Protein AF-A0A453HLX0-F1 (afdb_monomer_lite)

pLDDT: mean 86.3, std 11.44, range [44.69, 95.12]

Radius of gyration: 12.96 Å; chains: 1; bounding box: 40×24×29 Å

Organism: Aegilops tauschii subsp. strangulata (NCBI:txid200361)

Structure (mmCIF, N/CA/C/O backbone):
data_AF-A0A453HLX0-F1
#
_entry.id   AF-A0A453HLX0-F1
#
loop_
_atom_site.grou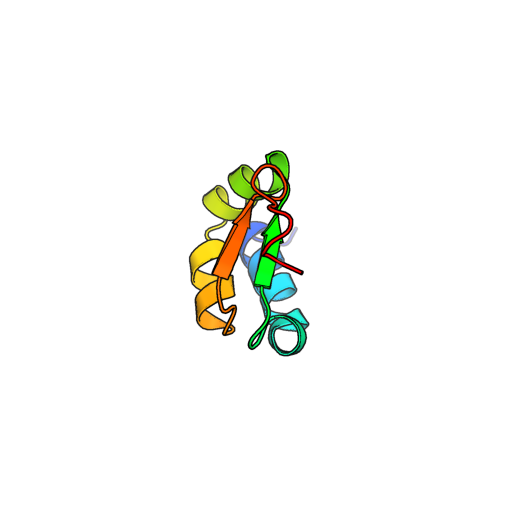p_PDB
_atom_site.id
_atom_site.type_symbol
_atom_site.label_atom_id
_atom_site.label_alt_id
_atom_site.label_comp_id
_atom_site.label_asym_id
_atom_site.label_entity_id
_atom_site.label_seq_id
_atom_site.pdbx_PDB_ins_code
_atom_site.Cartn_x
_atom_site.Cartn_y
_atom_site.Cartn_z
_atom_site.occupancy
_atom_site.B_iso_or_equiv
_atom_site.auth_seq_id
_atom_site.auth_comp_id
_atom_site.auth_asym_id
_atom_site.auth_atom_id
_atom_site.pdbx_PDB_model_num
ATOM 1 N N . MET A 1 1 ? 27.908 -1.458 -15.238 1.00 44.69 1 MET A N 1
ATOM 2 C CA . MET A 1 1 ? 26.979 -0.637 -14.440 1.00 44.69 1 MET A CA 1
ATOM 3 C C . MET A 1 1 ? 25.607 -1.238 -14.654 1.00 44.69 1 MET A C 1
ATOM 5 O O . MET A 1 1 ? 25.122 -1.182 -15.775 1.00 44.69 1 MET A O 1
ATOM 9 N N . VAL A 1 2 ? 25.069 -1.959 -13.668 1.00 55.72 2 VAL A N 1
ATOM 10 C CA . VAL A 1 2 ? 23.697 -2.475 -13.770 1.00 55.72 2 VAL A CA 1
ATOM 11 C C . VAL A 1 2 ? 22.793 -1.251 -13.730 1.00 55.72 2 VAL A C 1
ATOM 13 O O . VAL A 1 2 ? 22.840 -0.496 -12.762 1.00 55.72 2 VAL A O 1
ATOM 16 N N . ALA A 1 3 ? 22.059 -1.000 -14.810 1.00 60.50 3 ALA A N 1
ATOM 17 C CA . ALA A 1 3 ? 20.977 -0.034 -14.778 1.00 60.50 3 ALA A CA 1
ATOM 18 C C . ALA A 1 3 ? 19.903 -0.639 -13.869 1.00 60.50 3 ALA A C 1
ATOM 20 O O . ALA A 1 3 ? 19.256 -1.614 -14.243 1.00 60.50 3 ALA A O 1
ATOM 21 N N . VAL A 1 4 ? 19.813 -0.144 -12.636 1.00 69.94 4 VAL A N 1
ATOM 22 C CA . VAL A 1 4 ? 18.720 -0.506 -11.738 1.00 69.94 4 VAL A CA 1
ATOM 23 C C . VAL A 1 4 ? 17.508 0.265 -12.221 1.00 69.94 4 VAL A C 1
ATOM 25 O O . VAL A 1 4 ? 17.543 1.495 -12.292 1.00 69.94 4 VAL A O 1
ATOM 28 N N . ASP A 1 5 ? 16.458 -0.462 -12.580 1.00 88.94 5 ASP A N 1
ATOM 29 C CA . ASP A 1 5 ? 15.165 0.151 -12.815 1.00 88.94 5 ASP A CA 1
ATOM 30 C C . ASP A 1 5 ? 14.639 0.648 -11.464 1.00 88.94 5 ASP A C 1
ATOM 32 O O . ASP A 1 5 ? 14.266 -0.135 -10.588 1.00 88.94 5 ASP A O 1
ATOM 36 N N . LEU A 1 6 ? 14.736 1.962 -11.249 1.00 87.25 6 LEU A N 1
ATOM 37 C CA . LEU A 1 6 ? 14.415 2.573 -9.961 1.00 87.25 6 LEU A CA 1
ATOM 38 C C . LEU A 1 6 ? 12.937 2.355 -9.605 1.00 87.25 6 LEU A C 1
ATOM 40 O O . LEU A 1 6 ? 12.611 2.190 -8.435 1.00 87.25 6 LEU A O 1
ATOM 44 N N . ILE A 1 7 ? 12.065 2.305 -10.619 1.00 90.25 7 ILE A N 1
ATOM 45 C CA . ILE A 1 7 ? 10.626 2.069 -10.472 1.00 90.25 7 ILE A CA 1
ATOM 46 C C . ILE A 1 7 ? 10.398 0.657 -9.930 1.00 90.25 7 ILE A C 1
ATOM 48 O O . ILE A 1 7 ? 9.766 0.507 -8.887 1.00 90.25 7 ILE A O 1
ATOM 52 N N . ALA A 1 8 ? 10.980 -0.359 -10.571 1.00 90.31 8 ALA A N 1
ATOM 53 C CA . ALA A 1 8 ? 10.900 -1.744 -10.120 1.00 90.31 8 ALA A CA 1
ATOM 54 C C . ALA A 1 8 ? 11.496 -1.921 -8.716 1.00 90.31 8 ALA A C 1
ATOM 56 O O . ALA A 1 8 ? 10.924 -2.626 -7.892 1.00 90.31 8 ALA A O 1
ATOM 57 N N . SER A 1 9 ? 12.605 -1.242 -8.406 1.00 91.94 9 SER A N 1
ATOM 58 C CA . SER A 1 9 ? 13.204 -1.283 -7.067 1.00 91.94 9 SER A CA 1
ATOM 59 C C . SER A 1 9 ? 12.306 -0.650 -5.997 1.00 91.94 9 SER A C 1
ATOM 61 O O . SER A 1 9 ? 12.247 -1.157 -4.876 1.00 91.94 9 SER A O 1
ATOM 63 N N . CYS A 1 10 ? 11.615 0.450 -6.312 1.00 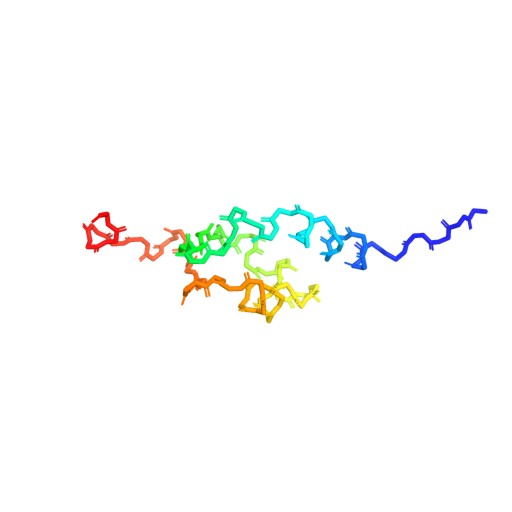92.06 10 CYS A N 1
ATOM 64 C CA . CYS A 1 10 ? 10.648 1.068 -5.405 1.00 92.06 10 CYS A CA 1
ATOM 65 C C . CYS A 1 10 ? 9.433 0.161 -5.191 1.00 92.06 10 CYS A C 1
ATOM 67 O O . CYS A 1 10 ? 9.021 -0.039 -4.053 1.00 92.06 10 CYS A O 1
ATOM 69 N N . GLN A 1 11 ? 8.892 -0.418 -6.264 1.00 92.50 11 GLN A N 1
ATOM 70 C CA . GLN A 1 11 ? 7.774 -1.359 -6.189 1.00 92.50 11 GLN A CA 1
ATOM 71 C C . GLN A 1 11 ? 8.130 -2.610 -5.377 1.00 92.50 11 GLN A C 1
ATOM 73 O O . GLN A 1 11 ? 7.356 -3.013 -4.516 1.00 92.50 11 GLN A O 1
ATOM 78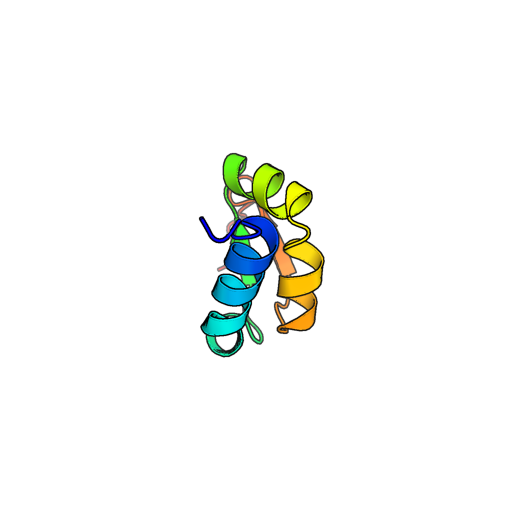 N N . ASP A 1 12 ? 9.319 -3.180 -5.581 1.00 94.12 12 ASP A N 1
ATOM 79 C CA . ASP A 1 12 ? 9.812 -4.309 -4.786 1.00 94.12 12 ASP A CA 1
ATOM 80 C C . ASP A 1 12 ? 9.895 -3.951 -3.295 1.00 94.12 12 ASP A C 1
ATOM 82 O O . ASP A 1 12 ? 9.407 -4.692 -2.446 1.00 94.12 12 ASP A O 1
ATOM 86 N N . SER A 1 13 ? 10.413 -2.760 -2.978 1.00 93.12 13 SER A N 1
ATOM 87 C CA . SER A 1 13 ? 10.504 -2.281 -1.592 1.00 93.12 13 SER A CA 1
ATOM 88 C C . SER A 1 13 ? 9.126 -2.103 -0.943 1.00 93.12 13 SER A C 1
ATOM 90 O O . SER A 1 13 ? 8.962 -2.411 0.233 1.00 93.12 13 SER A O 1
ATOM 92 N N . ILE A 1 14 ? 8.124 -1.644 -1.702 1.00 93.31 14 ILE A N 1
ATOM 93 C CA . ILE A 1 14 ? 6.728 -1.571 -1.240 1.00 93.31 14 ILE A CA 1
ATOM 94 C C . ILE A 1 14 ? 6.167 -2.985 -1.025 1.00 93.31 14 ILE A C 1
ATOM 96 O O . ILE A 1 14 ? 5.495 -3.239 -0.031 1.00 93.31 14 ILE A O 1
ATOM 100 N N . GLY A 1 15 ? 6.483 -3.929 -1.914 1.00 93.88 15 GLY A N 1
ATOM 101 C CA . GLY A 1 15 ? 6.088 -5.331 -1.768 1.00 93.88 15 GLY A CA 1
ATOM 102 C C . GLY A 1 15 ? 6.659 -5.995 -0.512 1.00 93.88 15 GLY A C 1
ATOM 103 O O . GLY A 1 15 ? 5.973 -6.793 0.124 1.00 93.88 15 GLY A O 1
ATOM 104 N N . GLN A 1 16 ? 7.878 -5.631 -0.104 1.00 95.12 16 GLN A N 1
ATOM 105 C CA . GLN A 1 16 ? 8.513 -6.159 1.110 1.00 95.12 16 GLN A CA 1
ATOM 106 C C . GLN A 1 16 ? 7.761 -5.794 2.401 1.00 95.12 16 GLN A C 1
ATOM 108 O O . GLN A 1 16 ? 7.825 -6.558 3.361 1.00 95.12 16 GLN A O 1
ATOM 113 N N . ILE A 1 17 ? 7.024 -4.678 2.420 1.00 93.19 17 ILE A N 1
ATOM 114 C CA . ILE A 1 17 ? 6.186 -4.253 3.558 1.00 93.19 17 ILE A CA 1
ATOM 115 C C . ILE A 1 17 ? 4.706 -4.637 3.382 1.00 93.19 17 ILE A C 1
ATOM 117 O O . ILE A 1 17 ? 3.838 -4.122 4.082 1.00 93.19 17 ILE A O 1
ATOM 121 N N . GLY A 1 18 ? 4.395 -5.547 2.452 1.00 92.38 18 GLY A N 1
ATOM 122 C CA . GLY A 1 18 ? 3.021 -5.937 2.126 1.00 92.38 18 GLY A CA 1
ATOM 123 C C . GLY A 1 18 ? 2.203 -6.457 3.313 1.00 92.38 18 GLY A C 1
ATOM 124 O O . GLY A 1 18 ? 1.019 -6.158 3.403 1.00 92.38 18 GLY A O 1
ATOM 125 N N . ASP A 1 19 ? 2.832 -7.175 4.248 1.00 92.81 19 ASP A N 1
ATOM 126 C CA . ASP A 1 19 ? 2.168 -7.673 5.466 1.00 92.81 19 ASP A CA 1
ATOM 127 C C . ASP A 1 19 ? 1.684 -6.530 6.375 1.00 92.81 19 ASP A C 1
ATOM 129 O O . ASP A 1 19 ? 0.599 -6.609 6.941 1.00 92.81 19 ASP A O 1
ATOM 133 N N . GLU A 1 20 ? 2.440 -5.429 6.445 1.00 92.25 20 GLU A N 1
ATOM 134 C CA . GLU A 1 20 ? 2.058 -4.237 7.215 1.00 92.25 20 GLU A CA 1
ATOM 135 C C . GLU A 1 20 ? 0.983 -3.401 6.502 1.00 92.25 20 GLU A C 1
ATOM 137 O O . GLU A 1 20 ? 0.239 -2.660 7.142 1.00 92.25 20 GLU A O 1
ATOM 142 N N . ILE A 1 21 ? 0.903 -3.508 5.173 1.00 93.62 21 ILE A N 1
ATOM 143 C CA . ILE A 1 21 ? -0.086 -2.807 4.344 1.00 93.62 21 ILE A CA 1
ATOM 144 C C . ILE A 1 21 ? -1.432 -3.543 4.332 1.00 93.62 21 ILE A C 1
ATOM 146 O O . ILE A 1 21 ? -2.480 -2.909 4.177 1.00 93.62 21 ILE A O 1
ATOM 150 N N . ALA A 1 22 ? -1.423 -4.866 4.479 1.00 94.50 22 ALA A N 1
ATOM 151 C CA . ALA A 1 22 ? -2.628 -5.676 4.430 1.00 94.50 22 ALA A CA 1
ATOM 152 C C . ALA A 1 22 ? -3.657 -5.214 5.479 1.00 94.50 22 ALA A C 1
ATOM 154 O O . ALA A 1 22 ? -3.367 -5.114 6.668 1.00 94.50 22 ALA A O 1
ATOM 155 N N . ASP A 1 23 ? -4.882 -4.934 5.027 1.00 93.00 23 ASP A N 1
ATOM 156 C CA . ASP A 1 23 ? -5.994 -4.400 5.828 1.00 93.00 23 ASP A CA 1
ATOM 157 C C . ASP A 1 23 ? -5.767 -2.983 6.413 1.00 93.00 23 ASP A C 1
ATOM 159 O O . ASP A 1 23 ? -6.637 -2.461 7.113 1.00 93.00 23 ASP A O 1
ATOM 163 N N . ALA A 1 24 ? -4.656 -2.311 6.085 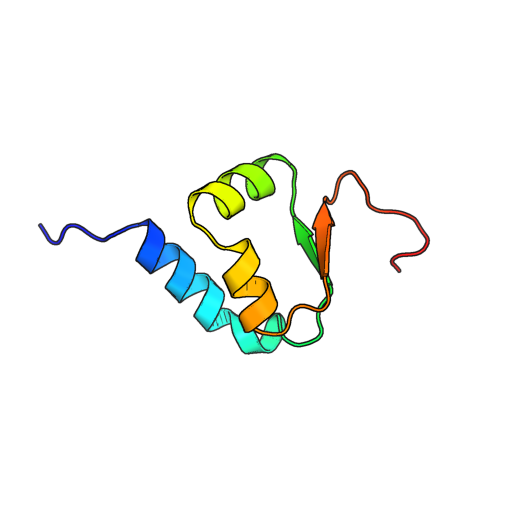1.00 91.75 24 ALA A N 1
ATOM 164 C CA . ALA A 1 24 ? -4.332 -0.975 6.583 1.00 91.75 24 ALA A CA 1
ATOM 165 C C . ALA A 1 24 ? -4.966 0.154 5.749 1.00 91.75 24 ALA A C 1
ATOM 167 O O . ALA A 1 24 ? -5.255 0.011 4.556 1.00 91.75 24 ALA A O 1
ATOM 168 N N . LEU A 1 25 ? -5.146 1.318 6.384 1.00 91.44 25 LEU A N 1
ATOM 169 C CA . LEU A 1 25 ? -5.415 2.587 5.705 1.00 91.44 25 LEU A CA 1
ATOM 170 C C . LEU A 1 25 ? -4.080 3.284 5.437 1.00 91.44 25 LEU A C 1
ATOM 172 O O . LEU A 1 25 ? -3.355 3.628 6.370 1.00 91.44 25 LEU A O 1
ATOM 176 N N . VAL A 1 26 ? -3.743 3.478 4.163 1.00 91.25 26 VAL A N 1
ATOM 177 C CA . VAL A 1 26 ? -2.454 4.051 3.768 1.00 91.25 26 VAL A CA 1
ATOM 178 C C . VAL A 1 26 ? -2.608 5.547 3.551 1.00 91.25 26 VAL A C 1
ATOM 180 O O . VAL A 1 26 ? -3.286 5.991 2.626 1.00 91.25 26 VAL A O 1
ATOM 183 N N . TYR A 1 27 ? -1.938 6.321 4.396 1.00 90.50 27 TYR A N 1
ATOM 184 C CA . TYR A 1 27 ? -1.922 7.774 4.338 1.00 90.50 27 TYR A CA 1
ATOM 185 C C . TYR A 1 27 ? -0.665 8.294 3.657 1.00 90.50 27 TYR A C 1
ATOM 187 O O . TYR A 1 27 ? 0.448 8.005 4.094 1.00 90.50 27 TYR A O 1
ATOM 195 N N . LEU A 1 28 ? -0.841 9.090 2.605 1.00 90.38 28 LEU A N 1
ATOM 196 C CA . LEU A 1 28 ? 0.256 9.638 1.814 1.00 90.38 28 LEU A CA 1
ATOM 197 C C . LEU A 1 28 ? 0.226 11.162 1.825 1.00 90.38 28 LEU A C 1
ATOM 199 O O . LEU A 1 28 ? -0.825 11.783 1.680 1.00 90.38 28 LEU A O 1
ATOM 203 N N . ASP A 1 29 ? 1.399 11.762 1.981 1.00 90.69 29 ASP A N 1
ATOM 204 C CA . ASP A 1 29 ? 1.597 13.200 1.802 1.00 90.69 29 ASP A CA 1
ATOM 205 C C . ASP A 1 29 ? 1.447 13.610 0.325 1.00 90.69 29 ASP A C 1
ATOM 207 O O . ASP A 1 29 ? 1.707 12.799 -0.570 1.00 90.69 29 ASP A O 1
ATOM 211 N N . ALA A 1 30 ? 1.104 14.877 0.075 1.00 83.81 30 ALA A N 1
ATOM 212 C CA . ALA A 1 30 ? 0.934 15.469 -1.253 1.00 83.81 30 ALA A CA 1
ATOM 213 C C . ALA A 1 30 ? 2.084 15.134 -2.212 1.00 83.81 30 ALA A C 1
ATOM 215 O O . ALA A 1 30 ? 1.860 14.642 -3.318 1.00 83.81 30 ALA A O 1
ATOM 216 N N . GLY A 1 31 ? 3.329 15.329 -1.762 1.00 84.19 31 GLY A N 1
ATOM 217 C CA . GLY A 1 31 ? 4.506 15.071 -2.591 1.00 84.19 31 GLY A CA 1
ATOM 218 C C . GLY A 1 31 ? 4.732 13.579 -2.840 1.00 84.19 31 GLY A C 1
ATOM 219 O O . GLY A 1 31 ? 5.311 13.185 -3.854 1.00 84.19 31 GLY A O 1
ATOM 220 N N . THR A 1 32 ? 4.238 12.729 -1.938 1.00 87.75 32 THR A N 1
ATOM 221 C CA . THR A 1 32 ? 4.315 11.272 -2.083 1.00 87.75 32 THR A CA 1
ATOM 222 C C . THR A 1 32 ? 3.259 10.755 -3.057 1.00 87.75 32 THR A C 1
ATOM 224 O O . THR A 1 32 ? 3.552 9.836 -3.819 1.00 87.75 32 THR A O 1
ATOM 227 N N . LEU A 1 33 ? 2.067 11.362 -3.100 1.00 86.94 33 LEU A N 1
ATOM 228 C CA . LEU A 1 33 ? 1.001 10.986 -4.036 1.00 86.94 33 LEU A CA 1
ATOM 229 C C . LEU A 1 33 ? 1.458 11.091 -5.494 1.00 86.94 33 LEU A C 1
ATOM 231 O O . LEU A 1 33 ? 1.263 10.152 -6.264 1.00 86.94 33 LEU A O 1
ATOM 235 N N . GLU A 1 34 ? 2.108 12.193 -5.869 1.00 87.81 34 GLU A N 1
ATOM 236 C CA . GLU A 1 34 ? 2.601 12.404 -7.237 1.00 87.81 34 GLU A CA 1
ATOM 237 C C . GLU A 1 34 ? 3.663 11.366 -7.625 1.00 87.81 34 GLU A C 1
ATOM 239 O O . GLU A 1 34 ? 3.608 10.770 -8.706 1.00 87.81 34 GLU A O 1
ATOM 244 N N . ALA A 1 35 ? 4.606 11.096 -6.717 1.00 89.12 35 ALA A N 1
ATOM 245 C CA . ALA A 1 35 ? 5.643 10.094 -6.928 1.00 89.12 35 ALA A CA 1
ATOM 246 C C . ALA A 1 35 ? 5.047 8.683 -7.062 1.00 89.12 35 ALA A C 1
ATOM 248 O O . ALA A 1 35 ? 5.404 7.948 -7.983 1.00 89.12 35 ALA A O 1
ATOM 249 N N . PHE A 1 36 ? 4.103 8.322 -6.188 1.00 91.62 36 PHE A N 1
ATOM 250 C CA . PHE A 1 36 ? 3.443 7.014 -6.176 1.00 91.62 36 PHE A CA 1
ATOM 251 C C . PHE A 1 36 ? 2.551 6.810 -7.402 1.00 91.62 36 PHE A C 1
ATOM 253 O O . PHE A 1 36 ? 2.485 5.700 -7.932 1.00 91.62 36 PHE A O 1
ATOM 260 N N . GLN A 1 37 ? 1.931 7.877 -7.912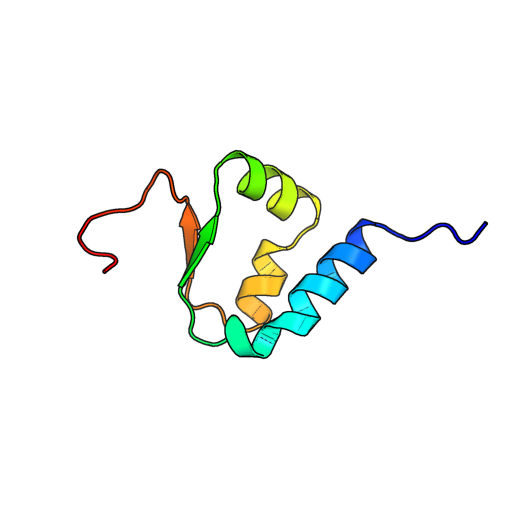 1.00 90.00 37 GLN A N 1
ATOM 261 C CA . GLN A 1 37 ? 1.230 7.849 -9.191 1.00 90.00 37 GLN A CA 1
ATOM 262 C C . GLN A 1 37 ? 2.186 7.524 -10.341 1.00 90.00 37 GLN A C 1
ATOM 264 O O . GLN A 1 37 ? 1.886 6.664 -11.169 1.00 90.00 37 GLN A O 1
ATOM 269 N N . PHE A 1 38 ? 3.336 8.201 -10.393 1.00 89.88 38 PHE A N 1
ATOM 270 C CA . PHE A 1 38 ? 4.307 8.051 -11.474 1.00 89.88 38 PHE A CA 1
ATOM 271 C C . PHE A 1 38 ? 4.891 6.635 -11.547 1.00 89.88 38 PHE A C 1
ATOM 273 O O . PHE A 1 38 ? 5.043 6.086 -12.637 1.00 89.88 38 PHE A O 1
ATOM 280 N N . ILE A 1 39 ? 5.179 6.026 -10.394 1.00 91.12 39 ILE A N 1
ATOM 281 C CA . ILE A 1 39 ? 5.734 4.665 -10.316 1.00 91.12 39 ILE A CA 1
ATOM 282 C C . ILE A 1 39 ? 4.660 3.568 -10.297 1.00 91.12 39 ILE A C 1
ATOM 284 O O . ILE A 1 39 ? 4.998 2.397 -10.152 1.00 91.12 39 ILE A O 1
ATOM 288 N N . GLY A 1 40 ? 3.372 3.911 -10.396 1.00 91.38 40 GLY A N 1
ATOM 289 C CA . GLY A 1 40 ? 2.283 2.932 -10.344 1.00 91.38 40 GLY A CA 1
ATOM 290 C C . GLY A 1 40 ? 2.151 2.214 -8.995 1.00 91.38 40 GLY A C 1
ATOM 291 O O . GLY A 1 40 ? 1.765 1.052 -8.957 1.00 91.38 40 GLY A O 1
ATOM 292 N N . ALA A 1 41 ? 2.470 2.877 -7.884 1.00 92.12 41 ALA A N 1
ATOM 293 C CA . ALA A 1 41 ? 2.395 2.283 -6.551 1.00 92.12 41 ALA A CA 1
ATOM 294 C C . ALA A 1 41 ? 0.961 2.181 -6.002 1.00 92.12 41 ALA A C 1
ATOM 296 O O . ALA A 1 41 ? 0.697 1.320 -5.176 1.00 92.12 41 ALA A O 1
ATOM 297 N N . PHE A 1 42 ? 0.013 3.008 -6.456 1.00 92.25 42 PHE A N 1
ATOM 298 C CA . PHE A 1 42 ? -1.385 2.908 -6.008 1.00 92.25 42 PHE A CA 1
ATOM 299 C C . PHE A 1 42 ? -2.046 1.550 -6.277 1.00 92.25 42 PHE A C 1
ATOM 301 O O . PHE A 1 42 ? -2.578 0.978 -5.325 1.00 92.25 42 PHE A O 1
ATOM 308 N N . PRO A 1 43 ? -2.033 1.005 -7.514 1.00 92.62 43 PRO A N 1
ATOM 309 C CA . PRO A 1 43 ? -2.571 -0.332 -7.744 1.00 92.62 43 PRO A CA 1
ATOM 310 C C . PRO A 1 43 ? -1.827 -1.380 -6.912 1.00 92.62 43 PRO A C 1
ATOM 312 O O . PRO A 1 43 ? -2.484 -2.205 -6.293 1.00 92.62 43 PRO A O 1
ATOM 315 N N . LEU A 1 44 ? -0.500 -1.263 -6.776 1.00 93.94 44 LEU A N 1
ATOM 316 C CA . LEU A 1 44 ? 0.300 -2.172 -5.956 1.00 93.94 44 LEU A CA 1
ATOM 317 C C . LEU A 1 44 ? -0.136 -2.175 -4.481 1.00 93.94 44 LEU A C 1
ATOM 319 O O . LEU A 1 44 ? -0.310 -3.240 -3.903 1.00 93.94 44 LEU A O 1
ATOM 323 N N . LEU A 1 45 ? -0.359 -1.008 -3.869 1.00 93.75 45 LEU A N 1
ATOM 324 C CA . LEU A 1 45 ? -0.847 -0.910 -2.486 1.00 93.75 45 LEU A CA 1
ATOM 325 C C . LEU A 1 45 ? -2.204 -1.614 -2.312 1.00 93.75 45 LEU A C 1
ATOM 327 O O . LEU A 1 45 ? -2.411 -2.320 -1.326 1.00 93.75 45 LEU A O 1
ATOM 331 N N . LEU A 1 46 ? -3.115 -1.458 -3.277 1.00 92.88 46 LEU A N 1
ATOM 332 C CA . LEU A 1 46 ? -4.421 -2.125 -3.263 1.00 92.88 46 LEU A CA 1
ATOM 333 C C . LEU A 1 46 ? -4.296 -3.641 -3.485 1.00 92.88 46 LEU A C 1
ATOM 335 O O . LEU A 1 46 ? -4.997 -4.412 -2.834 1.00 92.88 46 LEU A O 1
ATOM 339 N N . GLU A 1 47 ? -3.389 -4.080 -4.360 1.00 94.62 47 GLU A N 1
ATOM 340 C CA . GLU A 1 47 ? -3.083 -5.499 -4.592 1.00 94.62 47 GLU A CA 1
ATOM 341 C C . GLU A 1 47 ? -2.471 -6.171 -3.356 1.00 94.62 47 GLU A C 1
ATOM 343 O O . GLU A 1 47 ? -2.745 -7.342 -3.095 1.00 94.62 47 GLU A O 1
ATOM 348 N N . LEU A 1 48 ? -1.698 -5.424 -2.563 1.00 94.44 48 LEU A N 1
ATOM 349 C CA . LEU A 1 48 ? -1.156 -5.868 -1.275 1.00 94.44 48 LEU A CA 1
AT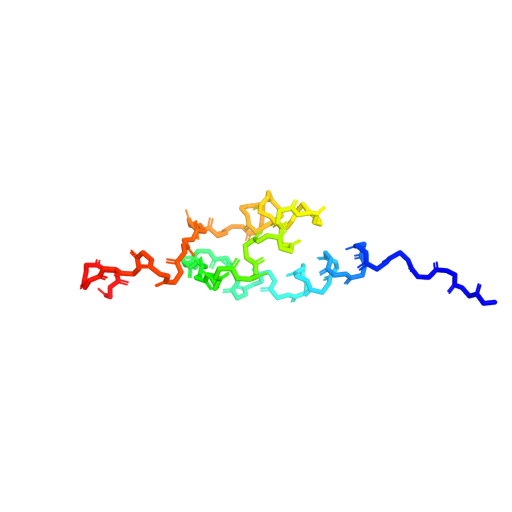OM 350 C C . LEU A 1 48 ? -2.211 -5.894 -0.154 1.00 94.44 48 LEU A C 1
ATOM 352 O O . LEU A 1 48 ? -1.930 -6.378 0.938 1.00 94.44 48 LEU A O 1
ATOM 356 N N . GLY A 1 49 ? -3.433 -5.423 -0.419 1.00 92.88 49 GLY A N 1
ATOM 357 C CA . GLY A 1 49 ? -4.553 -5.501 0.515 1.00 92.88 49 GLY A CA 1
ATOM 358 C C . GLY A 1 49 ? -4.799 -4.237 1.335 1.00 92.88 49 GLY A C 1
ATOM 359 O O . GLY A 1 49 ? -5.531 -4.316 2.322 1.00 92.88 49 GLY A O 1
ATOM 360 N N . ALA A 1 50 ? -4.244 -3.082 0.946 1.00 94.69 50 ALA A N 1
ATOM 361 C CA . ALA A 1 50 ? -4.627 -1.806 1.547 1.00 94.69 50 ALA A CA 1
ATOM 362 C C . ALA A 1 50 ? -6.140 -1.585 1.401 1.00 94.69 50 ALA A C 1
ATOM 364 O O . ALA A 1 50 ? -6.701 -1.722 0.310 1.00 94.69 50 ALA A O 1
ATOM 365 N N . ARG A 1 51 ? -6.811 -1.188 2.486 1.00 92.56 51 ARG A N 1
ATOM 366 C CA . ARG A 1 51 ? -8.253 -0.887 2.466 1.00 92.56 51 ARG A CA 1
ATOM 367 C C . ARG A 1 51 ? -8.572 0.358 1.657 1.00 92.56 51 ARG A C 1
ATOM 369 O O . ARG A 1 51 ? -9.578 0.408 0.954 1.00 92.56 51 ARG A O 1
ATOM 376 N N . ALA A 1 52 ? -7.732 1.370 1.808 1.00 90.75 52 ALA A N 1
ATOM 377 C CA . ALA A 1 52 ? -7.818 2.618 1.080 1.00 90.75 52 ALA A CA 1
ATOM 378 C C . ALA A 1 52 ? -6.445 3.285 1.057 1.00 90.75 52 ALA A C 1
ATOM 380 O O . ALA A 1 52 ? -5.624 3.084 1.954 1.00 90.75 52 ALA A O 1
ATOM 381 N N . VAL A 1 53 ? -6.232 4.106 0.033 1.00 90.19 53 VAL A N 1
ATOM 382 C CA . VAL A 1 53 ? -5.102 5.026 -0.042 1.00 90.19 53 VAL A CA 1
ATOM 383 C C . VAL A 1 53 ? -5.667 6.439 0.006 1.00 90.19 53 VAL A C 1
ATOM 385 O O . VAL A 1 53 ? -6.464 6.817 -0.854 1.00 90.19 53 VAL A O 1
ATOM 388 N N . CYS A 1 54 ? -5.278 7.196 1.024 1.00 89.44 54 CYS A N 1
ATOM 389 C CA . CYS A 1 54 ? -5.834 8.502 1.348 1.00 89.44 54 CYS A CA 1
ATOM 390 C C . CYS A 1 54 ? -4.734 9.566 1.407 1.00 89.44 54 CYS A C 1
ATOM 392 O O . CYS A 1 54 ? -3.591 9.293 1.774 1.00 89.44 54 CYS A O 1
ATOM 394 N N . SER A 1 55 ? -5.091 10.808 1.086 1.00 87.75 55 SER A N 1
ATOM 395 C CA . SER A 1 55 ? -4.201 11.958 1.259 1.00 87.75 55 SER A CA 1
ATOM 396 C C . SER A 1 55 ? -4.159 12.387 2.726 1.00 87.75 55 SER A C 1
ATOM 398 O O . SER A 1 55 ? -5.208 12.583 3.342 1.00 87.75 55 SER A O 1
ATOM 400 N N . LEU A 1 56 ? -2.962 12.624 3.269 1.00 86.75 56 LEU A N 1
ATOM 401 C CA . LEU A 1 56 ? -2.773 13.187 4.611 1.00 86.75 56 LEU A CA 1
ATOM 402 C C . LEU A 1 56 ? -3.435 14.562 4.755 1.00 86.75 56 LEU A C 1
ATOM 404 O O . LEU A 1 56 ? -3.994 14.878 5.803 1.00 86.75 56 LEU A O 1
ATOM 408 N N . GLU A 1 57 ? -3.446 15.358 3.689 1.00 84.19 57 GLU A N 1
ATOM 409 C CA . GLU A 1 57 ? -4.100 16.674 3.664 1.00 84.19 57 GLU A CA 1
ATOM 410 C C . GLU A 1 57 ? -5.627 16.589 3.770 1.00 84.19 57 GLU A C 1
ATOM 412 O O . GLU A 1 57 ? -6.280 17.570 4.118 1.00 84.19 57 GLU A O 1
ATOM 417 N N . SER A 1 58 ? -6.197 15.418 3.476 1.00 74.81 58 SER A N 1
ATOM 418 C CA . SER A 1 58 ? -7.630 15.150 3.576 1.00 74.81 58 SER A CA 1
ATOM 419 C C . SER A 1 58 ? -7.995 14.385 4.852 1.00 74.81 58 SER A C 1
ATOM 421 O O . SER A 1 58 ? -9.131 13.917 4.972 1.00 74.81 58 SER A O 1
ATOM 423 N N . THR A 1 59 ? -7.058 14.244 5.798 1.00 74.88 59 THR A N 1
ATOM 424 C CA . THR A 1 59 ? -7.335 13.591 7.081 1.00 74.88 59 THR A CA 1
ATOM 425 C C . THR A 1 59 ? -8.482 14.297 7.789 1.00 74.88 59 THR A C 1
ATOM 427 O O . THR A 1 59 ? -8.515 15.518 7.948 1.00 74.88 59 THR A O 1
ATOM 430 N N . SER A 1 60 ? -9.465 13.504 8.194 1.00 66.62 60 SER A N 1
ATOM 431 C CA . SER A 1 60 ? -10.622 13.975 8.940 1.00 66.62 60 SER A CA 1
ATOM 432 C C . SER A 1 60 ? -10.609 13.328 10.325 1.00 66.62 60 SER A C 1
ATOM 434 O O . SER A 1 60 ? -10.099 12.219 10.473 1.00 66.62 60 SER A O 1
ATOM 436 N N . PRO A 1 61 ? -11.184 13.965 11.358 1.00 61.91 61 PRO A N 1
ATOM 437 C CA . PRO A 1 61 ? -11.237 13.385 12.704 1.00 61.91 61 PRO A CA 1
ATOM 438 C C . PRO A 1 61 ? -12.069 12.091 12.792 1.00 61.91 61 PRO A C 1
ATOM 440 O O . PRO A 1 61 ? -12.137 11.492 13.857 1.00 61.91 61 PRO A O 1
ATOM 443 N N . LEU A 1 62 ? -12.726 11.685 11.701 1.00 65.31 62 LEU A N 1
ATOM 444 C CA . LEU A 1 62 ? -13.501 10.449 11.579 1.00 65.31 62 LEU A CA 1
ATOM 445 C C . LEU A 1 62 ? -12.655 9.256 11.110 1.00 65.31 62 LEU A C 1
ATOM 447 O O . LEU A 1 62 ? -13.183 8.155 11.012 1.00 65.31 62 LEU A O 1
ATOM 451 N N . ASP A 1 63 ? -11.378 9.484 10.803 1.00 60.25 63 ASP A N 1
ATOM 452 C CA . ASP A 1 63 ? -10.446 8.460 10.330 1.00 60.25 63 ASP A CA 1
ATOM 453 C C . ASP A 1 63 ? -9.572 7.847 11.444 1.00 60.25 63 ASP A C 1
ATOM 455 O O . ASP A 1 63 ? -8.610 7.131 11.179 1.00 60.25 63 ASP A O 1
ATOM 459 N N . ALA A 1 64 ? -9.896 8.163 12.702 1.00 58.44 64 ALA A N 1
ATOM 460 C CA . ALA A 1 64 ? -9.238 7.654 13.906 1.00 58.44 64 ALA A CA 1
ATOM 461 C C . ALA A 1 64 ? -10.052 6.545 14.588 1.00 58.44 64 ALA A C 1
ATOM 463 O O . ALA A 1 64 ? -11.303 6.627 14.573 1.00 58.44 64 ALA A O 1
#

Sequence (64 aa):
MVAVDLIASCQDSIGQIGDEIADALVYLDAGTLEAFQFIGAFPLLLELGARAVCSLESTSPLDA

Secondary structure (DSSP, 8-state):
-----HHHHHHHHHHHTHHHHTT-EEEE-HHHHHHHHHTTHHHHHHHTT-SEEEEGGG--TT--

Foldseek 3Di:
DPPPPVLVVVLVVVVVCLVVLAQAEAEDEPVRVVVCVVSVVQVSSVVSHHPYHYYPVPDDPVVD